Protein AF-A0A814KC35-F1 (afdb_monomer)

pLDDT: mean 77.63, std 11.37, range [45.97, 91.69]

Organism: Adineta ricciae (NCBI:txid249248)

Radius of gyration: 18.86 Å; Cα contacts (8 Å, |Δi|>4): 88; chains: 1; bounding box: 51×26×56 Å

Foldseek 3Di:
DDVVVVVVVVVCVLVVVLVVCVVVVVLVVLVVSLVVLVVVLVQLCQPAVCLQPPVHHDCNPDPVSVSLVVCCVVCVPAAAPDDRDDPRSGGDGPVSVVVNVVSVVVNVVSVVSNVVVVVVVVVVVVVD

Structure (mmCIF, N/CA/C/O backbone):
data_AF-A0A814KC35-F1
#
_entry.id   AF-A0A814KC35-F1
#
loop_
_atom_site.group_PDB
_atom_site.id
_atom_site.type_symbol
_atom_site.label_atom_id
_atom_site.label_alt_id
_atom_site.label_comp_id
_atom_site.label_asym_id
_atom_site.label_entity_id
_atom_site.label_seq_id
_atom_site.pdbx_PDB_ins_code
_atom_site.Cartn_x
_atom_site.Cartn_y
_atom_site.Cartn_z
_atom_site.occupancy
_atom_site.B_iso_or_equiv
_atom_site.auth_seq_id
_atom_site.auth_comp_id
_atom_site.auth_asym_id
_atom_site.auth_atom_id
_atom_site.pdbx_PDB_model_num
ATOM 1 N N . MET A 1 1 ? 23.240 -4.950 5.499 1.00 48.69 1 MET A N 1
ATOM 2 C CA . MET A 1 1 ? 21.906 -5.088 6.128 1.00 48.69 1 MET A CA 1
ATOM 3 C C . MET A 1 1 ? 20.867 -4.759 5.065 1.00 48.69 1 MET A C 1
ATOM 5 O O . MET A 1 1 ? 21.032 -3.751 4.392 1.00 48.69 1 MET A O 1
ATOM 9 N N . ASN A 1 2 ? 19.908 -5.649 4.807 1.00 46.16 2 ASN A N 1
ATOM 10 C CA . ASN A 1 2 ? 19.058 -5.570 3.616 1.00 46.16 2 ASN A CA 1
ATOM 11 C C . ASN A 1 2 ? 18.043 -4.420 3.770 1.00 46.16 2 ASN A C 1
ATOM 13 O O . ASN A 1 2 ? 17.185 -4.485 4.649 1.00 46.16 2 ASN A O 1
ATOM 17 N N . VAL A 1 3 ? 18.162 -3.358 2.963 1.00 54.06 3 VAL A N 1
ATOM 18 C CA . VAL A 1 3 ? 17.321 -2.141 3.051 1.00 54.06 3 VAL A CA 1
ATOM 19 C C . VAL A 1 3 ? 15.831 -2.497 3.011 1.00 54.06 3 VAL A C 1
ATOM 21 O O . VAL A 1 3 ? 15.040 -1.936 3.761 1.00 54.06 3 VAL A O 1
ATOM 24 N N . GLN A 1 4 ? 15.477 -3.524 2.238 1.00 47.94 4 GLN A N 1
ATOM 25 C CA . GLN A 1 4 ? 14.113 -4.038 2.101 1.00 47.94 4 GLN A CA 1
ATOM 26 C C . GLN A 1 4 ? 13.538 -4.579 3.412 1.00 47.94 4 GLN A C 1
ATOM 28 O O . GLN A 1 4 ? 12.388 -4.302 3.740 1.00 47.94 4 GLN A O 1
ATOM 33 N N . PHE A 1 5 ? 14.347 -5.279 4.214 1.00 45.97 5 PHE A N 1
ATOM 34 C CA . PHE A 1 5 ? 13.920 -5.761 5.528 1.00 45.97 5 PHE A CA 1
ATOM 35 C C . PHE A 1 5 ? 13.576 -4.592 6.457 1.00 45.97 5 PHE A C 1
ATOM 37 O O . PHE A 1 5 ? 12.575 -4.638 7.164 1.00 45.97 5 PHE A O 1
ATOM 44 N N . PHE A 1 6 ? 14.358 -3.510 6.407 1.00 50.62 6 PHE A N 1
ATOM 45 C CA . PHE A 1 6 ? 14.087 -2.302 7.186 1.00 50.62 6 PHE A CA 1
ATOM 46 C C . PHE A 1 6 ? 12.828 -1.572 6.718 1.00 50.62 6 PHE A C 1
ATOM 48 O O . PHE A 1 6 ? 12.028 -1.147 7.548 1.00 50.62 6 PHE A O 1
ATOM 55 N N . THR A 1 7 ? 12.611 -1.462 5.407 1.00 54.69 7 THR A N 1
ATOM 56 C CA . THR A 1 7 ? 11.402 -0.841 4.850 1.00 54.69 7 THR A CA 1
ATOM 57 C C . THR A 1 7 ? 10.144 -1.617 5.245 1.00 54.69 7 THR A C 1
ATOM 59 O O . THR A 1 7 ? 9.163 -1.016 5.680 1.00 54.69 7 THR A O 1
ATOM 62 N N . VAL A 1 8 ? 10.188 -2.951 5.181 1.00 54.44 8 VAL A N 1
ATOM 63 C CA . VAL A 1 8 ? 9.080 -3.820 5.609 1.00 54.44 8 VAL A CA 1
ATOM 64 C C . VAL A 1 8 ? 8.834 -3.697 7.117 1.00 54.44 8 VAL A C 1
ATOM 66 O O . VAL A 1 8 ? 7.688 -3.544 7.537 1.00 54.44 8 VAL A O 1
ATOM 69 N N . GLN A 1 9 ? 9.885 -3.683 7.943 1.00 51.09 9 GLN A N 1
ATOM 70 C CA . GLN A 1 9 ? 9.776 -3.494 9.399 1.00 51.09 9 GLN A CA 1
ATOM 71 C C . GLN A 1 9 ? 9.159 -2.132 9.761 1.00 51.09 9 GLN A C 1
ATOM 73 O O . GLN A 1 9 ? 8.242 -2.067 10.581 1.00 51.09 9 GLN A O 1
ATOM 78 N N . ILE A 1 10 ? 9.595 -1.051 9.104 1.00 60.88 10 ILE A N 1
ATOM 79 C CA . ILE A 1 10 ? 9.050 0.300 9.309 1.00 60.88 10 ILE A CA 1
ATOM 80 C C . ILE A 1 10 ? 7.583 0.378 8.877 1.00 60.88 10 ILE A C 1
ATOM 82 O O . ILE A 1 10 ? 6.777 0.984 9.581 1.00 60.88 10 ILE A O 1
ATOM 86 N N . ASN A 1 11 ? 7.207 -0.280 7.779 1.00 62.44 11 ASN A N 1
ATOM 87 C CA . ASN A 1 11 ? 5.809 -0.356 7.352 1.00 62.44 11 ASN A CA 1
ATOM 88 C C . ASN A 1 11 ? 4.953 -1.215 8.296 1.00 62.44 11 ASN A C 1
ATOM 90 O O . ASN A 1 11 ? 3.767 -0.946 8.454 1.00 62.44 11 ASN A O 1
ATOM 94 N N . SER A 1 12 ? 5.546 -2.208 8.965 1.00 65.62 12 SER A N 1
ATOM 95 C CA . SER A 1 12 ? 4.847 -3.131 9.872 1.00 65.62 12 SER A CA 1
ATOM 96 C C . SER A 1 12 ? 4.624 -2.558 11.275 1.00 65.62 12 SER A C 1
ATOM 98 O O . SER A 1 12 ? 3.656 -2.916 11.950 1.00 65.62 12 SER A O 1
ATOM 100 N N . LEU A 1 13 ? 5.493 -1.649 11.726 1.00 69.50 13 LEU A N 1
ATOM 101 C CA . LEU A 1 13 ? 5.447 -1.047 13.063 1.00 69.50 13 LEU A CA 1
ATOM 102 C C . LEU A 1 13 ? 4.116 -0.341 13.386 1.00 69.50 13 LEU A C 1
ATOM 104 O O . LEU A 1 13 ? 3.565 -0.592 14.459 1.00 69.50 13 LEU A O 1
ATOM 108 N N . PRO A 1 14 ? 3.535 0.481 12.493 1.00 69.56 14 PRO A N 1
ATOM 109 C CA . PRO A 1 14 ? 2.225 1.079 12.731 1.00 69.56 14 PRO A CA 1
ATOM 110 C C . PRO A 1 14 ? 1.103 0.042 12.858 1.00 69.56 14 PRO A C 1
ATOM 112 O O . PRO A 1 14 ? 0.179 0.234 13.648 1.00 69.56 14 PRO A O 1
ATOM 115 N N . HIS A 1 15 ? 1.175 -1.069 12.117 1.00 70.88 15 HIS A N 1
ATOM 116 C CA . HIS A 1 15 ? 0.210 -2.166 12.228 1.00 70.88 15 HIS A CA 1
ATOM 117 C C . HIS A 1 15 ? 0.348 -2.913 13.561 1.00 70.88 15 HIS A C 1
ATOM 119 O O . HIS A 1 15 ? -0.663 -3.209 14.197 1.00 70.88 15 HIS A O 1
ATOM 125 N N . LEU A 1 16 ? 1.577 -3.144 14.036 1.00 69.38 16 LEU A N 1
ATOM 126 C CA . LEU A 1 16 ? 1.840 -3.723 15.360 1.00 69.38 16 LEU A CA 1
ATOM 127 C C . LEU A 1 16 ? 1.372 -2.802 16.492 1.00 69.38 16 LEU A C 1
ATOM 129 O O . LEU A 1 16 ? 0.712 -3.257 17.426 1.00 69.38 16 LEU A O 1
ATOM 133 N N . ALA A 1 17 ? 1.639 -1.499 16.385 1.00 69.88 17 ALA A N 1
ATOM 134 C CA . ALA A 1 17 ? 1.144 -0.507 17.333 1.00 69.88 17 ALA A CA 1
ATOM 135 C C . ALA A 1 17 ? -0.395 -0.475 17.360 1.00 69.88 17 ALA A C 1
ATOM 137 O O . ALA A 1 17 ? -0.999 -0.417 18.431 1.00 69.88 17 ALA A O 1
ATOM 138 N N . ALA A 1 18 ? -1.048 -0.586 16.202 1.00 67.81 18 ALA A N 1
ATOM 139 C CA . ALA A 1 18 ? -2.502 -0.672 16.124 1.00 67.81 18 ALA A CA 1
ATOM 140 C C . ALA A 1 18 ? -3.060 -1.970 16.710 1.00 67.81 18 ALA A C 1
ATOM 142 O O . ALA A 1 18 ? -4.055 -1.920 17.435 1.00 67.81 18 ALA A O 1
ATOM 143 N N . ALA A 1 19 ? -2.416 -3.113 16.457 1.00 67.62 19 ALA A N 1
ATOM 144 C CA . ALA A 1 19 ? -2.776 -4.391 17.066 1.00 67.62 19 ALA A CA 1
ATOM 145 C C . ALA A 1 19 ? -2.650 -4.335 18.598 1.00 67.62 19 ALA A C 1
ATOM 147 O O . ALA A 1 19 ? -3.559 -4.763 19.311 1.00 67.62 19 ALA A O 1
ATOM 148 N N . TYR A 1 20 ? -1.582 -3.719 19.110 1.00 71.25 20 TYR A N 1
ATOM 149 C CA . TYR A 1 20 ? -1.382 -3.482 20.539 1.00 71.25 20 TYR A CA 1
ATOM 150 C C . TYR A 1 20 ? -2.478 -2.581 21.137 1.00 71.25 20 TYR A C 1
ATOM 152 O O . TYR A 1 20 ? -3.096 -2.917 22.150 1.00 71.25 20 TYR A O 1
ATOM 160 N N . VAL A 1 21 ? -2.799 -1.468 20.470 1.00 69.19 21 VAL A N 1
ATOM 161 C CA . VAL A 1 21 ? -3.903 -0.569 20.856 1.00 69.19 21 VAL A CA 1
ATOM 162 C C . VAL A 1 21 ? -5.254 -1.297 20.839 1.00 69.19 21 VAL A C 1
ATOM 164 O O . VAL A 1 21 ? -6.106 -1.047 21.702 1.00 69.19 21 VAL A O 1
ATOM 167 N N . TYR A 1 22 ? -5.450 -2.212 19.885 1.00 66.75 22 TYR A N 1
ATOM 168 C CA . TYR A 1 22 ? -6.638 -3.056 19.785 1.00 66.75 22 TYR A CA 1
ATOM 169 C C . TYR A 1 22 ? -6.744 -4.024 20.963 1.00 66.75 22 TYR A C 1
ATOM 171 O O . TYR A 1 22 ? -7.796 -4.086 21.608 1.00 66.75 22 TYR A O 1
ATOM 179 N N . TYR A 1 23 ? -5.645 -4.702 21.297 1.00 70.38 23 TYR A N 1
ATOM 180 C CA . TYR A 1 23 ? -5.551 -5.620 22.429 1.00 70.38 23 TYR A CA 1
ATOM 181 C C . TYR A 1 23 ? -5.862 -4.923 23.764 1.00 70.38 23 TYR A C 1
ATOM 183 O O . TYR A 1 23 ? -6.706 -5.390 24.530 1.00 70.38 23 TYR A O 1
ATOM 191 N N . HIS A 1 24 ? -5.293 -3.737 24.000 1.00 75.06 24 HIS A N 1
ATOM 192 C CA . HIS A 1 24 ? -5.507 -2.972 25.236 1.00 75.06 24 HIS A CA 1
ATOM 193 C C . HIS A 1 24 ? -6.808 -2.146 25.271 1.00 75.06 24 HIS A C 1
ATOM 195 O O . HIS A 1 24 ? -7.034 -1.376 26.206 1.00 75.06 24 HIS A O 1
ATOM 201 N N . ARG A 1 25 ? -7.703 -2.299 24.280 1.00 67.12 25 ARG A N 1
ATOM 202 C CA . ARG A 1 25 ? -9.007 -1.604 24.190 1.00 67.12 25 ARG A CA 1
ATOM 203 C C . ARG A 1 25 ? -8.918 -0.075 24.335 1.00 67.12 25 ARG A C 1
ATOM 205 O O . ARG A 1 25 ? -9.880 0.564 24.779 1.00 67.12 25 ARG A O 1
ATOM 212 N N . MET A 1 26 ? -7.816 0.544 23.907 1.00 68.88 26 MET A N 1
ATOM 213 C CA . MET A 1 26 ? -7.638 2.002 23.940 1.00 68.88 26 MET A CA 1
ATOM 214 C C . MET A 1 26 ? -8.387 2.667 22.775 1.00 68.88 26 MET A C 1
ATOM 216 O O . MET A 1 26 ? -7.814 3.163 21.807 1.00 68.88 26 MET A O 1
ATOM 220 N N . LYS A 1 27 ? -9.719 2.679 22.876 1.00 67.19 27 LYS A N 1
ATOM 221 C CA . LYS A 1 27 ? -10.657 3.078 21.810 1.00 67.19 27 LYS A CA 1
ATOM 222 C C . LYS A 1 27 ? -10.427 4.478 21.236 1.00 67.19 27 LYS A C 1
ATOM 224 O O . LYS A 1 27 ? -10.720 4.703 20.068 1.00 67.19 27 LYS A O 1
ATOM 229 N N . ARG A 1 28 ? -9.926 5.423 22.040 1.00 68.19 28 ARG A N 1
ATOM 230 C CA . ARG A 1 28 ? -9.628 6.792 21.581 1.00 68.19 28 ARG A CA 1
ATOM 231 C C . ARG A 1 28 ? -8.392 6.833 20.682 1.00 68.19 28 ARG A C 1
ATOM 233 O O . ARG A 1 28 ? -8.405 7.539 19.683 1.00 68.19 28 ARG A O 1
ATOM 240 N N . SER A 1 29 ? -7.385 6.017 20.975 1.00 69.44 29 SER A N 1
ATOM 241 C CA . SER A 1 29 ? -6.154 5.928 20.186 1.00 69.44 29 SER A CA 1
ATOM 242 C C . SER A 1 29 ? -6.389 5.307 18.804 1.00 69.44 2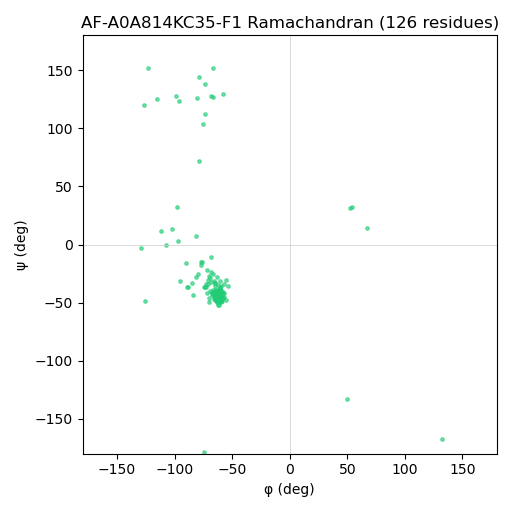9 SER A C 1
ATOM 244 O O . SER A 1 29 ? -5.664 5.616 17.867 1.00 69.44 29 SER A O 1
ATOM 246 N N . MET A 1 30 ? -7.456 4.513 18.626 1.00 71.38 30 MET A N 1
ATOM 247 C CA . MET A 1 30 ? -7.851 3.994 17.306 1.00 71.38 30 MET A CA 1
ATOM 248 C C . MET A 1 30 ? -8.242 5.095 16.316 1.00 71.38 30 MET A C 1
ATOM 250 O O . MET A 1 30 ? -8.071 4.913 15.115 1.00 71.38 30 MET A O 1
ATOM 254 N N . LEU A 1 31 ? -8.736 6.244 16.792 1.00 75.88 31 LEU A N 1
ATOM 255 C CA . LEU A 1 31 ? -9.043 7.376 15.912 1.00 75.88 31 LEU A CA 1
ATOM 256 C C . LEU A 1 31 ? -7.778 7.958 15.277 1.00 75.88 31 LEU A C 1
ATOM 258 O O . LEU A 1 31 ? -7.837 8.403 14.138 1.00 75.88 31 LEU A O 1
ATOM 262 N N . LEU A 1 32 ? -6.640 7.906 15.976 1.00 76.69 32 LEU A N 1
ATOM 263 C CA . LEU A 1 32 ? -5.347 8.351 15.447 1.00 76.69 32 LEU A CA 1
ATOM 264 C C . LEU A 1 32 ? -4.796 7.386 14.391 1.00 76.69 32 LEU A C 1
ATOM 266 O O . LEU A 1 32 ? -3.997 7.782 13.548 1.00 76.69 32 LEU A O 1
ATOM 270 N N . TYR A 1 33 ? -5.252 6.132 14.404 1.00 79.19 33 TYR A N 1
ATOM 271 C CA . TYR A 1 33 ? -4.847 5.130 13.427 1.00 79.19 33 TYR A CA 1
ATOM 272 C C . TYR A 1 33 ? -5.589 5.258 12.091 1.00 79.19 33 TYR A C 1
ATOM 274 O O . TYR A 1 33 ? -5.053 4.887 11.051 1.00 79.19 33 TYR A O 1
ATOM 282 N N . VAL A 1 34 ? -6.800 5.828 12.090 1.00 81.62 34 VAL A N 1
ATOM 283 C CA . VAL A 1 34 ? -7.605 5.999 10.869 1.00 81.62 34 VAL A CA 1
ATOM 284 C C . VAL A 1 34 ? -6.888 6.859 9.811 1.00 81.62 34 VAL A C 1
ATOM 286 O O . VAL A 1 34 ? -6.783 6.385 8.681 1.00 81.62 34 VAL A O 1
ATOM 289 N N . PRO A 1 35 ? -6.335 8.052 10.123 1.00 84.81 35 PRO A N 1
ATOM 290 C CA . PRO A 1 35 ? -5.576 8.843 9.151 1.00 84.81 35 PRO A CA 1
ATOM 291 C C . PRO A 1 35 ? -4.374 8.097 8.569 1.00 84.81 35 PRO A C 1
ATOM 293 O O . PRO A 1 35 ? -4.151 8.141 7.362 1.00 84.81 35 PRO A O 1
ATOM 296 N N . TYR A 1 36 ? -3.631 7.369 9.411 1.00 84.12 36 TYR A N 1
ATOM 297 C CA . TYR A 1 36 ? -2.517 6.540 8.954 1.00 84.12 36 TYR A CA 1
ATOM 298 C C . TYR A 1 36 ? -2.999 5.469 7.971 1.00 84.12 36 TYR A C 1
ATOM 300 O O . TYR A 1 36 ? -2.442 5.326 6.886 1.00 84.12 36 TYR A O 1
ATOM 308 N N . LEU A 1 37 ? -4.066 4.748 8.320 1.00 84.44 37 LEU A N 1
ATOM 309 C CA . LEU A 1 37 ? -4.595 3.675 7.488 1.00 84.44 37 LEU A CA 1
ATOM 310 C C . LEU A 1 37 ? -5.146 4.205 6.155 1.00 84.44 37 LEU A C 1
ATOM 312 O O . LEU A 1 37 ? -4.977 3.554 5.124 1.00 84.44 37 LEU A O 1
ATOM 316 N N . MET A 1 38 ? -5.751 5.398 6.153 1.00 87.88 38 MET A N 1
ATOM 317 C CA . MET A 1 38 ? -6.161 6.095 4.929 1.00 87.88 38 MET A CA 1
ATOM 318 C C . MET A 1 38 ? -4.958 6.432 4.046 1.00 87.88 38 MET A C 1
ATOM 320 O O . MET A 1 38 ? -4.974 6.110 2.859 1.00 87.88 38 MET A O 1
ATOM 324 N N . LEU A 1 39 ? -3.907 7.027 4.619 1.00 88.75 39 LEU A N 1
ATOM 325 C CA . LEU A 1 39 ? -2.688 7.374 3.887 1.00 88.75 39 LEU A CA 1
ATOM 326 C C . LEU A 1 39 ? -2.000 6.128 3.315 1.00 88.75 39 LEU A C 1
ATOM 328 O O . LEU A 1 39 ? -1.604 6.116 2.152 1.00 88.75 39 LEU A O 1
ATOM 332 N N . PHE A 1 40 ? -1.907 5.064 4.111 1.00 86.81 40 PHE A N 1
ATO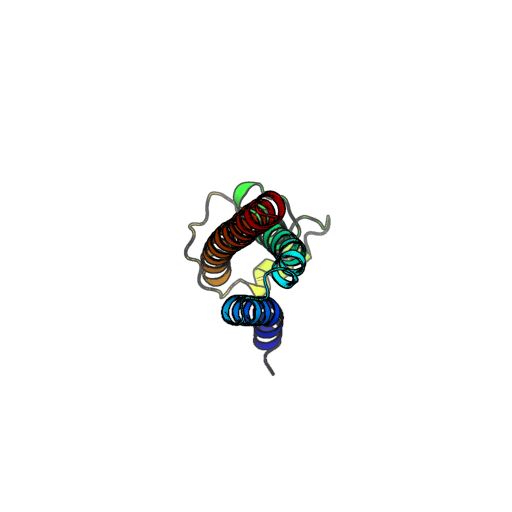M 333 C CA . PHE A 1 40 ? -1.310 3.797 3.702 1.00 86.81 40 PHE A CA 1
ATOM 334 C C . PHE A 1 40 ? -2.098 3.130 2.568 1.00 86.81 40 PHE A C 1
ATOM 336 O O . PHE A 1 40 ? -1.516 2.715 1.566 1.00 86.81 40 PHE A O 1
ATOM 343 N N . THR A 1 41 ? -3.429 3.096 2.682 1.00 88.81 41 THR A N 1
ATOM 344 C CA . THR A 1 41 ? -4.313 2.572 1.627 1.00 88.81 41 THR A CA 1
ATOM 345 C C . THR A 1 41 ? -4.165 3.386 0.344 1.00 88.81 41 THR A C 1
ATOM 347 O O . THR A 1 41 ? -4.004 2.818 -0.734 1.00 88.81 41 THR A O 1
ATOM 350 N N . PHE A 1 42 ? -4.162 4.716 0.448 1.00 90.81 42 PHE A N 1
ATOM 351 C CA . PHE A 1 42 ? -3.959 5.600 -0.697 1.00 90.81 42 PHE A CA 1
ATOM 352 C C . PHE A 1 42 ? -2.600 5.363 -1.366 1.00 90.81 42 PHE A C 1
ATOM 354 O O . PHE A 1 42 ? -2.532 5.243 -2.587 1.00 90.81 42 PHE A O 1
ATOM 361 N N . GLY A 1 43 ? -1.535 5.214 -0.574 1.00 89.44 43 GLY A N 1
ATOM 362 C CA . GLY A 1 43 ? -0.206 4.873 -1.072 1.00 89.44 43 GLY A CA 1
ATOM 363 C C . GLY A 1 43 ? -0.198 3.557 -1.848 1.00 89.44 43 GLY A C 1
ATOM 364 O O . GLY A 1 43 ? 0.317 3.511 -2.961 1.00 89.44 43 GLY A O 1
ATOM 365 N N . GLN A 1 44 ? -0.832 2.504 -1.326 1.00 88.94 44 GLN A N 1
ATOM 366 C CA . GLN A 1 44 ? -0.938 1.235 -2.053 1.00 88.94 44 GLN A CA 1
ATOM 367 C C . GLN A 1 44 ? -1.699 1.377 -3.374 1.00 88.94 44 GLN A C 1
ATOM 369 O O . GLN A 1 44 ? -1.278 0.821 -4.390 1.00 88.94 44 GLN A O 1
ATOM 374 N N . LEU A 1 45 ? -2.805 2.126 -3.377 1.00 91.56 45 LEU A N 1
ATOM 375 C CA . LEU A 1 45 ? -3.595 2.355 -4.585 1.00 91.56 45 LEU A CA 1
ATOM 376 C C . LEU A 1 45 ? -2.791 3.116 -5.645 1.00 91.56 45 LEU A C 1
ATOM 378 O O . LEU A 1 45 ? -2.713 2.657 -6.781 1.00 91.56 45 LEU A O 1
ATOM 382 N N . MET A 1 46 ? -2.156 4.228 -5.276 1.00 90.88 46 MET A N 1
ATOM 383 C CA . MET A 1 46 ? -1.394 5.075 -6.203 1.00 90.88 46 MET A CA 1
ATOM 384 C C . MET A 1 46 ? -0.088 4.430 -6.681 1.00 90.88 46 MET A C 1
ATOM 386 O O . MET A 1 46 ? 0.350 4.704 -7.799 1.00 90.88 46 MET A O 1
ATOM 390 N N . SER A 1 47 ? 0.537 3.583 -5.862 1.00 88.69 47 SER A N 1
ATOM 391 C CA . SER A 1 47 ? 1.786 2.899 -6.215 1.00 88.69 47 SER A CA 1
ATOM 392 C C . SER A 1 47 ? 1.568 1.613 -7.001 1.00 88.69 47 SER A C 1
ATOM 394 O O . SER A 1 47 ? 2.401 1.277 -7.829 1.00 88.69 47 SER A O 1
ATOM 396 N N . TRP A 1 48 ? 0.490 0.864 -6.768 1.00 90.12 48 TRP A N 1
ATOM 397 C CA . TRP A 1 48 ? 0.406 -0.509 -7.286 1.00 90.12 48 TRP A CA 1
ATOM 398 C C . TRP A 1 48 ? -0.845 -0.764 -8.107 1.00 90.12 48 TRP A C 1
ATOM 400 O O . TRP A 1 48 ? -0.754 -1.256 -9.228 1.00 90.12 48 TRP A O 1
ATOM 410 N N . TRP A 1 49 ? -2.010 -0.385 -7.591 1.00 91.19 49 TRP A N 1
ATOM 411 C CA . TRP A 1 49 ? -3.281 -0.777 -8.198 1.00 91.19 49 TRP A CA 1
ATOM 412 C C . TRP A 1 49 ? -3.714 0.141 -9.337 1.00 91.19 49 TRP A C 1
ATOM 414 O O . TRP A 1 49 ? -4.109 -0.341 -10.396 1.00 91.19 49 TRP A O 1
ATOM 424 N N . LEU A 1 50 ? -3.588 1.457 -9.171 1.00 91.69 50 LEU A N 1
ATOM 425 C CA . LEU A 1 50 ? -3.843 2.403 -10.254 1.00 91.69 50 LEU A CA 1
ATOM 426 C C . LEU A 1 50 ? -2.845 2.227 -11.411 1.00 91.69 50 LEU A C 1
ATOM 428 O O . LEU A 1 50 ? -3.297 2.162 -12.559 1.00 91.69 50 LEU A O 1
ATOM 432 N N . PRO A 1 51 ? -1.533 2.031 -11.159 1.00 90.38 51 PRO A N 1
ATOM 433 C CA . PRO A 1 51 ? -0.585 1.717 -12.224 1.00 90.38 51 PRO A CA 1
ATOM 434 C C . PRO A 1 51 ? -0.920 0.426 -12.971 1.00 90.38 51 PRO A C 1
ATOM 436 O O . PRO A 1 51 ? -0.732 0.368 -14.188 1.00 90.38 51 PRO A O 1
ATOM 439 N N . TYR A 1 52 ? -1.438 -0.578 -12.256 1.00 89.06 52 TYR A N 1
ATOM 440 C CA . TYR A 1 52 ? -1.816 -1.876 -12.813 1.00 89.06 52 TYR A CA 1
ATOM 441 C C . TYR A 1 52 ? -3.107 -1.853 -13.634 1.00 89.06 52 TYR A C 1
ATOM 443 O O . TYR A 1 52 ? -3.187 -2.574 -14.617 1.00 89.06 52 TYR A O 1
ATOM 451 N N . PHE A 1 53 ? -4.121 -1.067 -13.257 1.00 90.00 53 PHE A N 1
ATOM 452 C CA . PHE A 1 53 ? -5.403 -1.046 -13.979 1.00 90.00 53 PHE A CA 1
ATOM 453 C C . PHE A 1 53 ? -5.509 0.069 -15.021 1.00 90.00 53 PHE A C 1
ATOM 455 O O . PHE A 1 53 ? -6.197 -0.095 -16.028 1.00 90.00 53 PHE A O 1
ATOM 462 N N . PHE A 1 54 ? -4.853 1.205 -14.780 1.00 89.19 54 PHE A N 1
ATOM 463 C CA . PHE A 1 54 ? -5.093 2.439 -15.532 1.00 89.19 54 PHE A CA 1
ATOM 464 C C . PHE A 1 54 ? -3.820 3.083 -16.088 1.00 89.19 54 PHE A C 1
ATOM 466 O O . PHE A 1 54 ? -3.921 4.093 -16.776 1.00 89.19 54 PHE A O 1
ATOM 473 N N . ARG A 1 55 ? -2.628 2.530 -15.811 1.00 87.25 55 ARG A N 1
ATOM 474 C CA . ARG A 1 55 ? -1.330 3.142 -16.169 1.00 87.25 55 ARG A CA 1
ATOM 475 C C . ARG A 1 55 ? -1.178 4.586 -15.659 1.00 87.25 55 ARG A C 1
ATOM 477 O O . ARG A 1 55 ? -0.525 5.411 -16.286 1.00 87.25 55 ARG A O 1
ATOM 484 N N . ILE A 1 56 ? -1.782 4.881 -14.510 1.00 87.75 56 ILE A N 1
ATOM 485 C CA . ILE A 1 56 ? -1.647 6.156 -13.793 1.00 87.75 56 ILE A CA 1
ATOM 486 C C . ILE A 1 56 ? -1.147 5.880 -12.380 1.00 87.75 56 ILE A C 1
ATOM 488 O O . ILE A 1 56 ? -1.432 4.824 -11.828 1.00 87.75 56 ILE A O 1
ATOM 492 N N . GLY A 1 57 ? -0.429 6.818 -11.770 1.00 86.25 57 GLY A N 1
ATOM 493 C CA . GLY A 1 57 ? 0.058 6.681 -10.397 1.00 86.25 57 GLY A CA 1
ATOM 494 C C . GLY A 1 57 ? 1.530 7.043 -10.262 1.00 86.25 57 GLY A C 1
ATOM 495 O O . GLY A 1 57 ? 2.122 7.634 -11.164 1.00 86.25 57 GLY A O 1
ATOM 496 N N . PHE A 1 58 ? 2.134 6.703 -9.125 1.00 85.31 58 PHE A N 1
ATOM 497 C CA . PHE A 1 58 ? 3.450 7.240 -8.758 1.00 85.31 58 PHE A CA 1
ATOM 498 C C . PHE A 1 58 ? 4.605 6.781 -9.656 1.00 85.31 58 PHE A C 1
ATOM 500 O O . PHE A 1 58 ? 5.584 7.516 -9.787 1.00 85.31 58 PHE A O 1
ATOM 507 N N . TRP A 1 59 ? 4.477 5.621 -10.306 1.00 83.75 59 TRP A N 1
ATOM 508 C CA . TRP A 1 59 ? 5.466 5.113 -11.266 1.00 83.75 59 TRP A CA 1
ATOM 509 C C . TRP A 1 59 ? 5.418 5.787 -12.638 1.00 83.75 59 TRP A C 1
ATOM 511 O O . TRP A 1 59 ? 6.360 5.638 -13.403 1.00 83.75 59 TRP A O 1
ATOM 521 N N . TYR A 1 60 ? 4.339 6.511 -12.940 1.00 83.38 60 TYR A N 1
ATOM 522 C CA . TYR A 1 60 ? 4.159 7.261 -14.188 1.00 83.38 60 TYR A CA 1
ATOM 523 C C . TYR A 1 60 ? 4.174 8.778 -13.946 1.00 83.38 60 TYR A C 1
ATOM 525 O O . TYR A 1 60 ? 3.768 9.555 -14.805 1.00 83.38 60 TYR A O 1
ATOM 533 N N . ALA A 1 61 ? 4.575 9.206 -12.746 1.00 80.38 61 ALA A N 1
ATOM 534 C CA . ALA A 1 61 ? 4.568 10.613 -12.362 1.00 80.38 61 ALA A CA 1
ATOM 535 C C . ALA A 1 61 ? 5.735 11.405 -12.978 1.00 80.38 61 ALA A C 1
ATOM 537 O O . ALA A 1 61 ? 5.691 12.633 -12.991 1.00 80.38 61 ALA A O 1
ATOM 538 N N . ASP A 1 62 ? 6.782 10.730 -13.454 1.00 81.19 62 ASP A N 1
ATOM 539 C CA . ASP A 1 62 ? 7.928 11.341 -14.118 1.00 81.19 62 ASP A CA 1
ATOM 540 C C . ASP A 1 62 ? 7.813 11.241 -15.646 1.00 81.19 62 ASP A C 1
ATOM 542 O O . ASP A 1 62 ? 7.650 10.168 -16.220 1.00 81.19 62 ASP A O 1
ATOM 546 N N . GLY A 1 63 ? 7.958 12.373 -16.339 1.00 75.25 63 GLY A N 1
ATOM 547 C CA . GLY A 1 63 ? 7.944 12.407 -17.808 1.00 75.25 63 GLY A CA 1
ATOM 548 C C . GLY A 1 63 ? 9.155 11.729 -18.467 1.00 75.25 63 GLY A C 1
ATOM 549 O O . GLY A 1 63 ? 9.155 11.533 -19.677 1.00 75.25 63 GLY A O 1
ATOM 550 N N . THR A 1 64 ? 10.185 11.376 -17.690 1.00 83.38 64 THR A N 1
ATOM 551 C CA . THR A 1 64 ? 11.431 10.749 -18.165 1.00 83.38 64 THR A CA 1
ATOM 552 C C . THR A 1 64 ? 11.369 9.218 -18.183 1.00 83.38 64 THR A C 1
ATOM 554 O O . THR A 1 64 ? 12.214 8.585 -18.818 1.00 83.38 64 THR A O 1
ATOM 557 N N . GLY A 1 65 ? 10.391 8.612 -17.495 1.00 84.69 65 GLY A N 1
ATOM 558 C CA . GLY A 1 65 ? 10.255 7.158 -17.351 1.00 84.69 65 GLY A CA 1
ATOM 559 C C . GLY A 1 65 ? 11.363 6.496 -16.521 1.00 84.69 65 GLY A C 1
ATOM 560 O O . GLY A 1 65 ? 11.523 5.274 -16.560 1.00 84.69 65 GLY A O 1
ATOM 561 N N . GLU A 1 66 ? 12.149 7.271 -15.776 1.00 86.50 66 GLU A N 1
ATOM 562 C CA . GLU A 1 66 ? 13.254 6.760 -14.967 1.00 86.50 66 GLU A CA 1
ATOM 563 C C . GLU A 1 66 ? 12.740 5.904 -13.804 1.00 86.50 66 GLU A C 1
ATOM 565 O O . GLU A 1 66 ? 13.244 4.800 -13.583 1.00 86.50 66 GLU A O 1
ATOM 570 N N . LYS A 1 67 ? 11.682 6.346 -13.116 1.00 84.81 67 LYS A N 1
ATOM 571 C CA . LYS A 1 67 ? 11.036 5.581 -12.038 1.00 84.81 67 LYS A CA 1
ATOM 572 C C . LYS A 1 67 ? 10.498 4.250 -12.531 1.00 84.81 67 LYS A C 1
ATOM 574 O O . LYS A 1 67 ? 10.622 3.239 -11.843 1.00 84.81 67 LYS A O 1
ATOM 579 N N . LEU A 1 68 ? 9.929 4.236 -13.732 1.00 86.06 68 LEU A N 1
ATOM 580 C CA . LEU A 1 68 ? 9.433 3.014 -14.348 1.00 86.06 68 LEU A CA 1
ATOM 581 C C . LEU A 1 68 ? 10.577 2.037 -14.654 1.00 86.06 68 LEU A C 1
ATOM 583 O O . LEU A 1 68 ? 10.456 0.842 -14.381 1.00 86.06 68 LEU A O 1
ATOM 587 N N . ARG A 1 69 ? 11.713 2.536 -15.158 1.00 85.94 69 ARG A N 1
ATOM 588 C CA . ARG A 1 69 ? 12.917 1.717 -15.382 1.00 85.94 69 ARG A CA 1
ATOM 589 C C . ARG A 1 69 ? 13.491 1.180 -14.075 1.00 85.94 69 ARG A C 1
ATOM 591 O O . ARG A 1 69 ? 13.828 -0.001 -14.010 1.00 85.94 69 ARG A O 1
ATOM 598 N N . GLN A 1 70 ? 13.554 2.011 -13.036 1.00 84.56 70 GLN A N 1
ATOM 599 C CA . GLN A 1 70 ? 13.961 1.579 -11.700 1.00 84.56 70 GLN A CA 1
ATOM 600 C C . GLN A 1 70 ? 13.036 0.470 -11.196 1.00 84.56 70 GLN A C 1
ATOM 602 O O . GLN A 1 70 ? 13.523 -0.581 -10.789 1.00 84.56 70 GLN A O 1
ATOM 607 N N . TYR A 1 71 ? 11.715 0.639 -11.295 1.00 84.12 71 TYR A N 1
ATOM 608 C CA . TYR A 1 71 ? 10.763 -0.412 -10.935 1.00 84.12 71 TYR A CA 1
ATOM 609 C C . TYR A 1 71 ? 11.038 -1.718 -11.690 1.00 84.12 71 TYR A C 1
ATOM 611 O O . TYR A 1 71 ? 11.095 -2.781 -11.072 1.00 84.12 71 TYR A O 1
ATOM 619 N N . GLN A 1 72 ? 11.234 -1.654 -13.010 1.00 84.69 72 GLN A N 1
ATOM 620 C CA . GLN A 1 72 ? 11.490 -2.844 -13.822 1.00 84.69 72 GLN A CA 1
ATOM 621 C C . GLN A 1 72 ? 12.757 -3.575 -13.374 1.00 84.69 72 GLN A C 1
ATOM 623 O O . GLN A 1 72 ? 12.759 -4.802 -13.350 1.00 84.69 72 GLN A O 1
ATOM 628 N N . GLN A 1 73 ? 13.800 -2.840 -12.981 1.00 85.00 73 GLN A N 1
ATOM 629 C CA . GLN A 1 73 ? 15.034 -3.410 -12.440 1.00 85.00 73 GLN A CA 1
ATOM 630 C C . GLN A 1 73 ? 14.821 -4.010 -11.046 1.00 85.00 73 GLN A C 1
ATOM 632 O O . GLN A 1 73 ? 15.179 -5.163 -10.816 1.00 85.00 73 GLN A O 1
ATOM 637 N N . TYR A 1 74 ? 14.200 -3.263 -10.129 1.00 79.69 74 TYR A N 1
ATOM 638 C CA . TYR A 1 74 ? 13.995 -3.701 -8.747 1.00 79.69 74 TYR A CA 1
ATOM 639 C C . TYR A 1 74 ? 13.043 -4.888 -8.644 1.00 79.69 74 TYR A C 1
ATOM 641 O O . TYR A 1 74 ? 13.289 -5.798 -7.856 1.00 79.69 74 TYR A O 1
ATOM 649 N N . HIS A 1 75 ? 11.979 -4.907 -9.450 1.00 77.81 75 HIS A N 1
ATOM 650 C CA . HIS A 1 75 ? 10.944 -5.933 -9.382 1.00 77.81 75 HIS A CA 1
ATOM 651 C C . HIS A 1 75 ? 11.038 -7.003 -10.470 1.00 77.81 75 HIS A C 1
ATOM 653 O O . HIS A 1 75 ? 10.096 -7.785 -10.636 1.00 77.81 75 HIS A O 1
ATOM 659 N N . ALA A 1 76 ? 12.161 -7.088 -11.190 1.00 77.38 76 ALA A N 1
ATOM 660 C CA . ALA A 1 76 ? 12.397 -8.126 -12.197 1.00 77.38 76 ALA A CA 1
ATOM 661 C C . ALA A 1 76 ? 12.283 -9.549 -11.622 1.00 77.38 76 ALA A C 1
ATOM 663 O O . ALA A 1 76 ? 11.812 -10.451 -12.312 1.00 77.38 76 ALA A O 1
ATOM 664 N N . HIS A 1 77 ? 12.686 -9.735 -10.361 1.00 79.81 77 HIS A N 1
ATOM 665 C CA . HIS A 1 77 ? 12.856 -11.054 -9.745 1.00 79.81 77 HIS A CA 1
ATOM 666 C C . HIS A 1 77 ? 11.784 -11.426 -8.712 1.00 79.81 77 HIS A C 1
ATOM 668 O O . HIS A 1 77 ? 11.836 -12.524 -8.160 1.00 79.81 77 HIS A O 1
ATOM 674 N N . TYR A 1 78 ? 10.809 -10.555 -8.434 1.00 81.81 78 TYR A N 1
ATOM 675 C CA . TYR A 1 78 ? 9.754 -10.898 -7.479 1.00 81.81 78 TYR A CA 1
ATOM 676 C C . TYR A 1 78 ? 8.692 -11.800 -8.088 1.00 81.81 78 TYR A C 1
ATOM 678 O O . TYR A 1 78 ? 8.284 -11.644 -9.241 1.00 81.81 78 TYR A O 1
ATOM 686 N N . HIS A 1 79 ? 8.192 -12.709 -7.256 1.00 85.56 79 HIS A N 1
ATOM 687 C CA . HIS A 1 79 ? 7.093 -13.588 -7.610 1.00 85.56 79 HIS A CA 1
ATOM 688 C C . HIS A 1 79 ? 5.784 -12.802 -7.759 1.00 85.56 79 HIS A C 1
ATOM 690 O O . HIS A 1 79 ? 5.357 -12.090 -6.843 1.00 85.56 79 HIS A O 1
ATOM 696 N N . ARG A 1 80 ? 5.110 -12.977 -8.896 1.00 83.94 80 ARG A N 1
ATOM 697 C CA . ARG A 1 80 ? 3.852 -12.302 -9.238 1.00 83.94 80 ARG A CA 1
ATOM 698 C C . ARG A 1 80 ? 2.746 -13.342 -9.348 1.00 83.94 80 ARG A C 1
ATOM 700 O O . ARG A 1 80 ? 2.880 -14.298 -10.100 1.00 83.94 80 ARG A O 1
ATOM 707 N N . ILE A 1 81 ? 1.663 -13.142 -8.602 1.00 86.75 81 ILE A N 1
ATOM 708 C CA . ILE A 1 81 ? 0.470 -14.003 -8.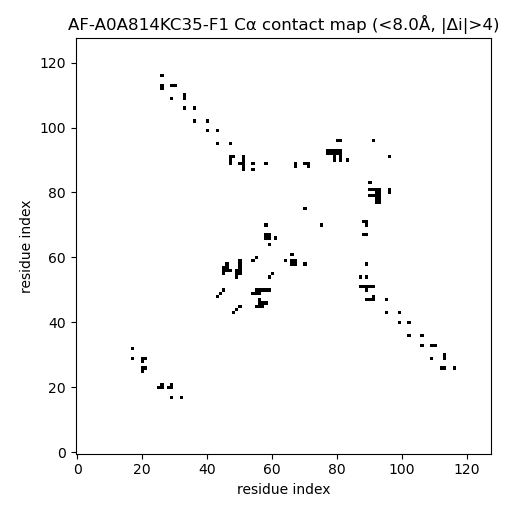671 1.00 86.75 81 ILE A CA 1
ATOM 709 C C . ILE A 1 81 ? -0.490 -13.499 -9.748 1.00 86.75 81 ILE A C 1
ATOM 711 O O . ILE A 1 81 ? -1.146 -14.285 -10.425 1.00 86.75 81 ILE A O 1
ATOM 715 N N . LEU A 1 82 ? -0.587 -12.177 -9.898 1.00 85.31 82 LEU A N 1
ATOM 716 C CA . LEU A 1 82 ? -1.506 -11.574 -10.847 1.00 85.31 82 LEU A CA 1
ATOM 717 C C . LEU A 1 82 ? -1.004 -11.758 -12.284 1.00 85.31 82 LEU A C 1
ATOM 719 O O . LEU A 1 82 ? 0.187 -11.563 -12.553 1.00 85.31 82 LEU A O 1
ATOM 723 N N . PRO A 1 83 ? -1.901 -12.088 -13.230 1.00 81.19 83 PRO A N 1
ATOM 724 C CA . PRO A 1 83 ? -1.527 -12.212 -14.624 1.00 81.19 83 PRO A CA 1
ATOM 725 C C . PRO A 1 83 ? -1.123 -10.849 -15.187 1.00 81.19 83 PRO A C 1
ATOM 727 O O . PRO A 1 83 ? -1.612 -9.786 -14.782 1.00 81.19 83 PRO A O 1
ATOM 730 N N . ARG A 1 84 ? -0.248 -10.885 -16.190 1.00 80.12 84 ARG A N 1
ATOM 731 C CA . ARG A 1 84 ? 0.052 -9.708 -16.996 1.00 80.12 84 ARG A CA 1
ATOM 732 C C . ARG A 1 84 ? -1.116 -9.466 -17.949 1.00 80.12 84 ARG A C 1
ATOM 734 O O . ARG A 1 84 ? -1.261 -10.164 -18.946 1.00 80.12 84 ARG A O 1
ATOM 741 N N . PHE A 1 85 ? -1.959 -8.484 -17.647 1.00 73.25 85 PHE A N 1
ATOM 742 C CA . PHE A 1 85 ? -2.980 -8.042 -18.595 1.00 73.25 85 PHE A CA 1
ATOM 743 C C . PHE A 1 85 ? -2.351 -7.099 -19.624 1.00 73.25 85 PHE A C 1
ATOM 745 O O . PHE A 1 85 ? -1.768 -6.087 -19.243 1.00 73.25 85 PHE A O 1
ATOM 752 N N . LYS A 1 86 ? -2.507 -7.388 -20.923 1.00 72.81 86 LYS A N 1
ATOM 753 C CA . LYS A 1 86 ? -2.066 -6.510 -22.027 1.00 72.81 86 LYS A CA 1
ATOM 754 C C . LYS A 1 86 ? -0.600 -6.044 -21.855 1.00 72.81 86 LYS A C 1
ATOM 756 O O . LYS A 1 86 ? 0.276 -6.840 -21.531 1.00 72.81 86 LYS A O 1
ATOM 761 N N . ASN A 1 87 ? -0.355 -4.745 -22.039 1.00 70.00 87 ASN A N 1
ATOM 762 C CA . ASN A 1 87 ? 0.951 -4.094 -21.977 1.00 70.00 87 ASN A CA 1
ATOM 763 C C . ASN A 1 87 ? 1.211 -3.437 -20.608 1.00 70.00 87 ASN A C 1
ATOM 765 O O . ASN A 1 87 ? 1.845 -2.386 -20.552 1.00 70.00 87 ASN A O 1
ATOM 769 N N . HIS A 1 88 ? 0.698 -3.995 -19.504 1.00 76.81 88 HIS A N 1
ATOM 770 C CA . HIS A 1 88 ? 1.001 -3.438 -18.185 1.00 76.81 88 HIS A CA 1
ATOM 771 C C . HIS A 1 88 ? 2.483 -3.618 -17.844 1.00 76.81 88 HIS A C 1
ATOM 773 O O . HIS A 1 88 ? 3.057 -4.714 -17.931 1.00 76.81 88 HIS A O 1
ATOM 779 N N . GLU A 1 89 ? 3.097 -2.495 -17.488 1.00 81.38 89 GLU A N 1
ATOM 780 C CA . GLU A 1 89 ? 4.506 -2.401 -17.121 1.00 81.38 89 GLU A CA 1
ATOM 781 C C . GLU A 1 89 ? 4.680 -2.625 -15.621 1.00 81.38 89 GLU A C 1
ATOM 783 O O . GLU A 1 89 ? 5.616 -3.312 -15.229 1.00 81.38 89 GLU A O 1
ATOM 788 N N . ILE A 1 90 ? 3.733 -2.142 -14.810 1.00 85.62 90 ILE A N 1
ATOM 789 C CA . ILE A 1 90 ? 3.667 -2.375 -13.366 1.00 85.62 90 ILE A CA 1
ATOM 790 C C . ILE A 1 90 ? 2.728 -3.543 -13.081 1.00 85.62 90 ILE A C 1
ATOM 792 O O . ILE A 1 90 ? 1.561 -3.495 -13.461 1.00 85.62 90 ILE A O 1
ATOM 796 N N . ILE A 1 91 ? 3.224 -4.570 -12.393 1.00 87.94 91 ILE A N 1
ATOM 797 C CA . ILE A 1 91 ? 2.438 -5.706 -11.901 1.00 87.94 91 ILE A CA 1
ATOM 798 C C . ILE A 1 91 ? 2.700 -5.838 -10.396 1.00 87.94 91 ILE A C 1
ATOM 800 O O . ILE A 1 91 ? 3.859 -6.033 -10.015 1.00 87.94 91 ILE A O 1
ATOM 804 N N . PRO A 1 92 ? 1.669 -5.739 -9.537 1.00 88.19 92 PRO A N 1
ATOM 805 C CA . PRO A 1 92 ? 1.822 -5.996 -8.114 1.00 88.19 92 PRO A CA 1
ATOM 806 C C . PRO A 1 92 ? 2.355 -7.414 -7.901 1.00 88.19 92 PRO A C 1
ATOM 808 O O . PRO A 1 92 ? 1.836 -8.384 -8.460 1.00 88.19 92 PRO A O 1
ATOM 811 N N . ASP A 1 93 ? 3.414 -7.536 -7.111 1.00 88.62 93 ASP A N 1
ATOM 812 C CA . ASP A 1 93 ? 3.922 -8.840 -6.708 1.00 88.62 93 ASP A CA 1
ATOM 813 C C . ASP A 1 93 ? 3.015 -9.480 -5.639 1.00 88.62 93 ASP A C 1
ATOM 815 O O . ASP A 1 93 ? 1.952 -8.970 -5.257 1.00 88.62 93 ASP A O 1
ATOM 819 N N . THR A 1 94 ? 3.423 -10.661 -5.189 1.00 86.81 94 THR A N 1
ATOM 820 C CA . THR A 1 94 ? 2.698 -11.445 -4.183 1.00 86.81 94 THR A CA 1
ATOM 821 C C . THR A 1 94 ? 2.486 -10.671 -2.886 1.00 86.81 94 THR A C 1
ATOM 823 O O . THR A 1 94 ? 1.391 -10.717 -2.324 1.00 86.81 94 THR A O 1
ATOM 826 N N . GLU A 1 95 ? 3.504 -9.938 -2.430 1.00 85.75 95 GLU A N 1
ATOM 827 C CA . GLU A 1 95 ? 3.444 -9.165 -1.191 1.00 85.75 95 GLU A CA 1
ATOM 828 C C . GLU A 1 95 ? 2.353 -8.102 -1.293 1.00 85.75 95 GLU A C 1
ATOM 830 O O . GLU A 1 95 ? 1.437 -8.073 -0.472 1.00 85.75 95 GLU A O 1
ATOM 835 N N . HIS A 1 96 ? 2.378 -7.298 -2.355 1.00 87.56 96 HIS A N 1
ATOM 836 C CA . HIS A 1 96 ? 1.406 -6.224 -2.562 1.00 87.56 96 HIS A CA 1
ATOM 837 C C . HIS A 1 96 ? -0.023 -6.749 -2.768 1.00 87.56 96 HIS A C 1
ATOM 839 O O . HIS A 1 96 ? -0.990 -6.121 -2.325 1.00 87.56 96 HIS A O 1
ATOM 845 N N . THR A 1 97 ? -0.160 -7.924 -3.388 1.00 89.06 97 THR A N 1
ATOM 846 C CA . THR A 1 97 ? -1.454 -8.597 -3.577 1.00 89.06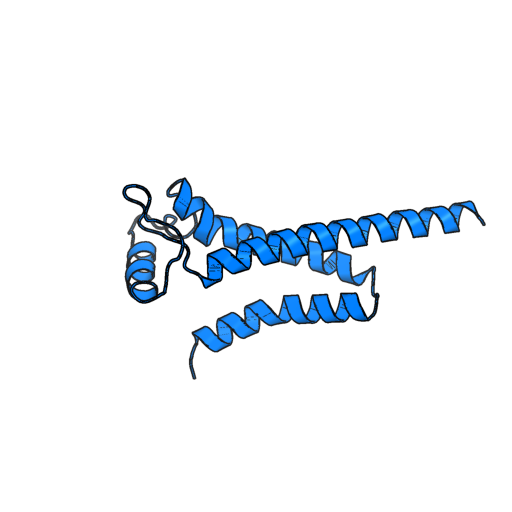 97 THR A CA 1
ATOM 847 C C . THR A 1 97 ? -2.057 -9.051 -2.245 1.00 89.06 97 THR A C 1
ATOM 849 O O . THR A 1 97 ? -3.250 -8.868 -2.011 1.00 89.06 97 THR A O 1
ATOM 852 N N . ILE A 1 98 ? -1.249 -9.608 -1.341 1.00 87.12 98 ILE A N 1
ATOM 853 C CA . ILE A 1 98 ? -1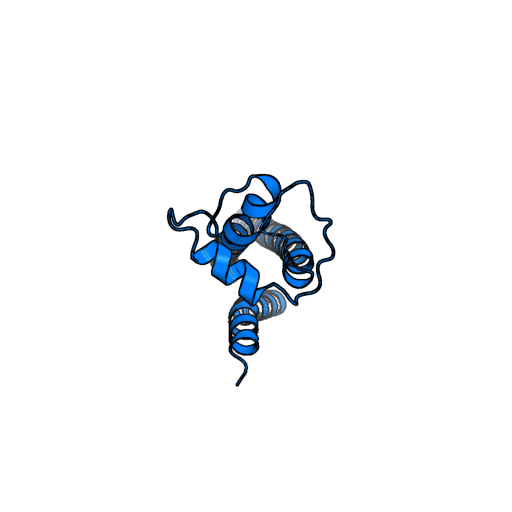.706 -10.010 -0.001 1.00 87.12 98 ILE A CA 1
ATOM 854 C C . ILE A 1 98 ? -1.969 -8.772 0.867 1.00 87.12 98 ILE A C 1
ATOM 856 O O . ILE A 1 98 ? -2.974 -8.700 1.581 1.00 87.12 98 ILE A O 1
ATOM 860 N N . LEU A 1 99 ? -1.090 -7.772 0.782 1.00 86.44 99 LEU A N 1
ATOM 861 C CA . LEU A 1 99 ? -1.126 -6.584 1.624 1.00 86.44 99 LEU A CA 1
ATOM 862 C C . LEU A 1 99 ? -2.403 -5.760 1.426 1.00 86.44 99 LEU A C 1
ATOM 864 O O . LEU A 1 99 ? -2.971 -5.299 2.420 1.00 86.44 99 LEU A O 1
ATOM 868 N N . ILE A 1 100 ? -2.908 -5.618 0.193 1.00 86.94 100 ILE A N 1
ATOM 869 C CA . ILE A 1 100 ? -4.156 -4.869 -0.031 1.00 86.94 100 ILE A CA 1
ATOM 870 C C . ILE A 1 100 ? -5.349 -5.550 0.642 1.00 86.94 100 ILE A C 1
ATOM 872 O O . ILE A 1 100 ? -6.178 -4.877 1.250 1.00 86.94 100 ILE A O 1
ATOM 876 N N . VAL A 1 101 ? -5.406 -6.887 0.613 1.00 87.19 101 VAL A N 1
ATOM 877 C CA . VAL A 1 101 ? -6.495 -7.662 1.224 1.00 87.19 101 VAL A CA 1
ATOM 878 C C . VAL A 1 101 ? -6.470 -7.473 2.736 1.00 87.19 101 VAL A C 1
ATOM 880 O O . VAL A 1 101 ? -7.493 -7.139 3.341 1.00 87.19 101 VAL A O 1
ATOM 883 N N . LEU A 1 102 ? -5.288 -7.600 3.346 1.00 86.50 102 LEU A N 1
ATOM 884 C CA . LEU A 1 102 ? -5.098 -7.347 4.775 1.00 86.50 102 LEU A CA 1
ATOM 885 C C . LEU A 1 102 ? -5.445 -5.901 5.151 1.00 86.50 102 LEU A C 1
ATOM 887 O O . LEU A 1 102 ? -6.071 -5.659 6.188 1.00 86.50 102 LEU A O 1
ATOM 891 N N . THR A 1 103 ? -5.094 -4.941 4.296 1.00 86.31 103 THR A N 1
ATOM 892 C CA . THR A 1 103 ? -5.389 -3.518 4.500 1.00 86.31 103 THR A CA 1
ATOM 893 C C . THR A 1 103 ? -6.893 -3.264 4.471 1.00 86.31 103 THR A C 1
ATOM 895 O O . THR A 1 103 ? -7.415 -2.635 5.392 1.00 86.31 103 THR A O 1
ATOM 898 N N . CYS A 1 104 ? -7.620 -3.819 3.496 1.00 85.44 104 CYS A N 1
ATOM 899 C CA . CYS A 1 104 ? -9.079 -3.725 3.419 1.00 85.44 104 CYS A CA 1
ATOM 900 C C . CYS A 1 104 ? -9.763 -4.328 4.655 1.00 85.44 104 CYS A C 1
ATOM 902 O O . CYS A 1 104 ? -10.634 -3.687 5.248 1.00 85.44 104 CYS A O 1
ATOM 904 N N . ILE A 1 105 ? -9.340 -5.521 5.088 1.00 86.44 105 ILE A N 1
ATOM 905 C CA . ILE A 1 105 ? -9.868 -6.163 6.303 1.00 86.44 105 ILE A CA 1
ATOM 906 C C . ILE A 1 105 ? -9.620 -5.267 7.523 1.00 86.44 105 ILE A C 1
ATOM 908 O O . ILE A 1 105 ? -10.545 -4.974 8.285 1.00 86.44 105 ILE A O 1
ATOM 912 N N . THR A 1 106 ? -8.394 -4.767 7.679 1.00 83.88 106 THR A N 1
ATOM 913 C CA . THR A 1 106 ? -8.008 -3.887 8.793 1.00 83.88 106 THR A CA 1
ATOM 914 C C . THR A 1 106 ? -8.819 -2.595 8.795 1.00 83.88 106 THR A C 1
ATOM 916 O O . THR A 1 106 ? -9.258 -2.135 9.853 1.00 83.88 106 THR A O 1
ATOM 919 N N . PHE A 1 107 ? -9.077 -2.029 7.617 1.00 83.50 107 PHE A N 1
ATOM 920 C CA . PHE A 1 107 ? -9.883 -0.826 7.451 1.00 83.50 107 PHE A CA 1
ATOM 921 C C . PHE A 1 107 ? -11.316 -1.042 7.924 1.00 83.50 107 PHE A C 1
ATOM 923 O O . PHE A 1 107 ? -11.795 -0.313 8.798 1.00 83.50 107 PHE A O 1
ATOM 930 N N . VAL A 1 108 ? -11.974 -2.098 7.444 1.00 85.31 108 VAL A N 1
ATOM 931 C CA . VAL A 1 108 ? -13.346 -2.445 7.848 1.00 85.31 108 VAL A CA 1
ATOM 932 C C . VAL A 1 108 ? -13.438 -2.687 9.358 1.00 85.31 108 VAL A C 1
ATOM 934 O O . VAL A 1 108 ? -14.334 -2.153 10.021 1.00 85.31 108 VAL A O 1
ATOM 937 N N . LEU A 1 109 ? -12.495 -3.441 9.931 1.00 83.62 109 LEU A N 1
ATOM 938 C CA . LEU A 1 109 ? -12.471 -3.731 11.368 1.00 83.62 109 LEU A CA 1
ATOM 939 C C . LEU A 1 109 ? -12.251 -2.471 12.214 1.00 83.62 109 LEU A C 1
ATOM 941 O O . LEU A 1 109 ? -12.915 -2.294 13.242 1.00 83.62 109 LEU A O 1
ATOM 945 N N . THR A 1 110 ? -11.366 -1.576 11.772 1.00 82.56 110 THR A N 1
ATOM 946 C CA . THR A 1 110 ? -11.083 -0.309 12.460 1.00 82.56 110 THR A CA 1
ATOM 947 C C . THR A 1 110 ? -12.324 0.577 12.479 1.00 82.56 110 THR A C 1
ATOM 949 O O . THR A 1 110 ? -12.751 1.029 13.545 1.00 82.56 110 THR A O 1
ATOM 952 N N . ILE A 1 111 ? -12.967 0.758 11.323 1.00 83.38 111 ILE A N 1
ATOM 953 C CA . ILE A 1 111 ? -14.192 1.553 11.200 1.00 83.38 111 ILE A CA 1
ATOM 954 C C . ILE A 1 111 ? -15.308 0.975 12.082 1.00 83.38 111 ILE A C 1
ATOM 956 O O . ILE A 1 111 ? -15.909 1.703 12.880 1.00 83.38 111 ILE A O 1
ATOM 960 N N . ARG A 1 112 ? -15.537 -0.344 12.033 1.00 84.06 112 ARG A N 1
ATOM 961 C CA . ARG A 1 112 ? -16.543 -1.015 12.875 1.00 84.06 112 ARG A CA 1
ATOM 962 C C . ARG A 1 112 ? -16.274 -0.818 14.371 1.00 84.06 112 ARG A C 1
ATOM 964 O O . ARG A 1 112 ? -17.217 -0.593 15.138 1.00 84.06 112 ARG A O 1
ATOM 971 N N . SER A 1 113 ? -15.010 -0.880 14.794 1.00 80.69 113 SER A N 1
ATOM 972 C CA . SER A 1 113 ? -14.608 -0.670 16.192 1.00 80.69 113 SER A CA 1
ATOM 973 C C . SER A 1 113 ? -14.888 0.761 16.666 1.00 80.69 113 SER A C 1
ATOM 975 O O . SER A 1 113 ? -15.431 0.971 17.762 1.00 80.69 113 SER A O 1
ATOM 977 N N . VAL A 1 114 ? -14.593 1.752 15.820 1.00 79.81 114 VAL A N 1
ATOM 978 C CA . VAL A 1 114 ? -14.858 3.168 16.103 1.00 79.81 114 VAL A CA 1
ATOM 979 C C . VAL A 1 114 ? -16.365 3.426 16.234 1.00 79.81 114 VAL A C 1
ATOM 981 O O . VAL A 1 114 ? -16.796 4.003 17.238 1.00 79.81 114 VAL A O 1
ATOM 984 N N . TYR A 1 115 ? -17.188 2.939 15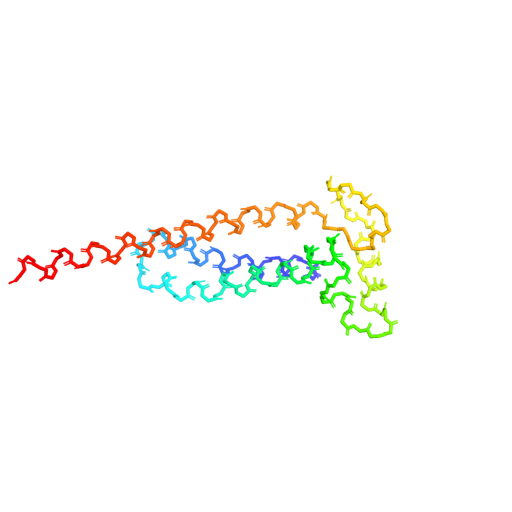.298 1.00 81.88 115 TYR A N 1
ATOM 985 C CA . TYR A 1 115 ? -18.650 3.105 15.357 1.00 81.88 115 TYR A CA 1
ATOM 986 C C . TYR A 1 115 ? -19.281 2.418 16.574 1.00 81.88 115 TYR A C 1
ATOM 988 O O . TYR A 1 115 ? -20.048 3.043 17.312 1.00 81.88 115 TYR A O 1
ATOM 996 N N . SER A 1 116 ? -18.896 1.170 16.855 1.00 78.56 116 SER A N 1
ATOM 997 C CA . SER A 1 116 ? -19.381 0.431 18.033 1.00 78.56 116 SER A CA 1
ATOM 998 C C . SER A 1 116 ? -19.013 1.138 19.344 1.00 78.56 116 SER A C 1
ATOM 1000 O O . SER A 1 116 ? -19.741 1.077 20.338 1.00 78.56 116 SER A O 1
ATOM 1002 N N . SER A 1 117 ? -17.880 1.845 19.364 1.00 70.56 117 SER A N 1
ATOM 1003 C CA . SER A 1 117 ? -17.437 2.615 20.526 1.00 70.56 117 SER A CA 1
ATOM 1004 C C . SER A 1 117 ? -18.243 3.899 20.730 1.00 70.56 117 SER A C 1
ATOM 1006 O O . SER A 1 117 ? -18.548 4.226 21.879 1.00 70.56 117 SER A O 1
ATOM 1008 N N . ARG A 1 118 ? -18.647 4.584 19.650 1.00 68.56 118 ARG A N 1
ATOM 1009 C CA . ARG A 1 118 ? -19.513 5.775 19.723 1.00 68.56 118 ARG A CA 1
ATOM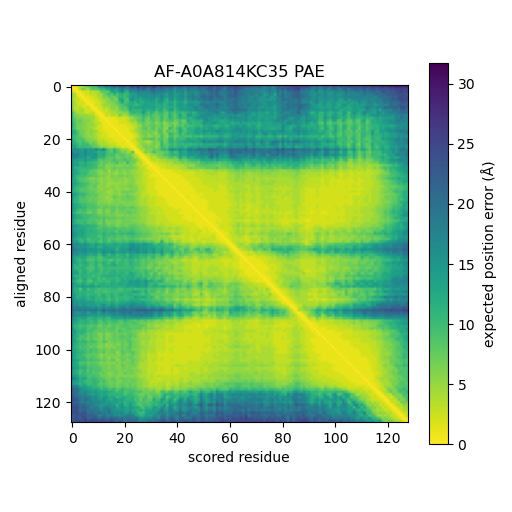 1010 C C . ARG A 1 118 ? -20.914 5.439 20.239 1.00 68.56 118 ARG A C 1
ATOM 1012 O O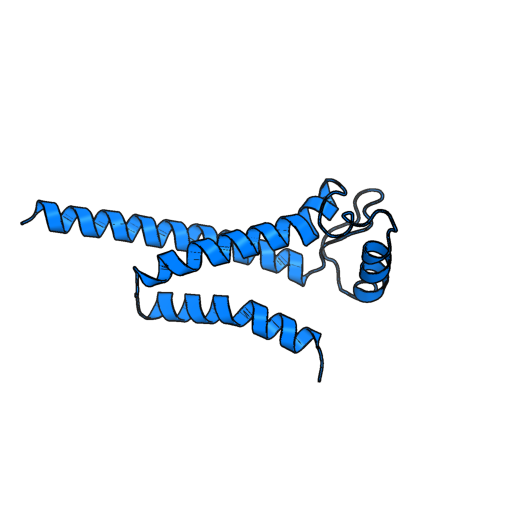 . ARG A 1 118 ? -21.393 6.105 21.154 1.00 68.56 118 ARG A O 1
ATOM 1019 N N . LEU A 1 119 ? -21.532 4.368 19.732 1.00 67.44 119 LEU A N 1
ATOM 1020 C CA . LEU A 1 119 ? -22.879 3.945 20.151 1.00 67.44 119 LEU A CA 1
ATOM 1021 C C . LEU A 1 119 ? -22.958 3.647 21.657 1.00 67.44 119 LEU A C 1
ATOM 1023 O O . LEU A 1 119 ? -23.883 4.092 22.336 1.00 67.44 119 LEU A O 1
ATOM 1027 N N . ARG A 1 120 ? -21.944 2.966 22.208 1.00 63.41 120 ARG A N 1
ATOM 1028 C CA . ARG A 1 120 ? -21.883 2.638 23.643 1.00 63.41 120 ARG A CA 1
ATOM 1029 C C . ARG A 1 120 ? -21.633 3.859 24.536 1.00 63.41 120 ARG A C 1
ATOM 1031 O O . ARG A 1 120 ? -22.022 3.844 25.700 1.00 63.41 120 ARG A O 1
ATOM 1038 N N . SER A 1 121 ? -20.973 4.897 24.021 1.00 65.25 121 SER A N 1
ATOM 1039 C CA . SER A 1 121 ? -20.792 6.158 24.751 1.00 65.25 121 SER A CA 1
ATOM 1040 C C . SER A 1 121 ? -22.118 6.910 24.873 1.00 65.25 121 SER A C 1
ATOM 1042 O O . SER A 1 121 ? -22.481 7.321 25.971 1.00 65.25 121 SER A O 1
ATOM 1044 N N . ASN A 1 122 ? -22.879 7.014 23.778 1.00 66.44 122 ASN A N 1
ATOM 1045 C CA . ASN A 1 122 ? -24.155 7.736 23.757 1.00 66.44 122 ASN A CA 1
ATOM 1046 C C . ASN A 1 122 ? -25.230 7.092 24.647 1.00 66.44 122 ASN A C 1
ATOM 1048 O O . ASN A 1 122 ? -26.033 7.811 25.238 1.00 66.44 122 ASN A O 1
ATOM 1052 N N . SER A 1 123 ? -25.242 5.760 24.788 1.00 66.00 123 SER A N 1
ATOM 1053 C CA . SER A 1 123 ? -26.205 5.093 25.679 1.00 66.00 123 SER A CA 1
ATOM 1054 C C . SER A 1 123 ? -25.942 5.388 27.161 1.00 66.00 123 SER A C 1
ATOM 1056 O O . SER A 1 123 ? -26.887 5.462 27.937 1.00 66.00 123 SER A O 1
ATOM 1058 N N . LYS A 1 124 ? -24.67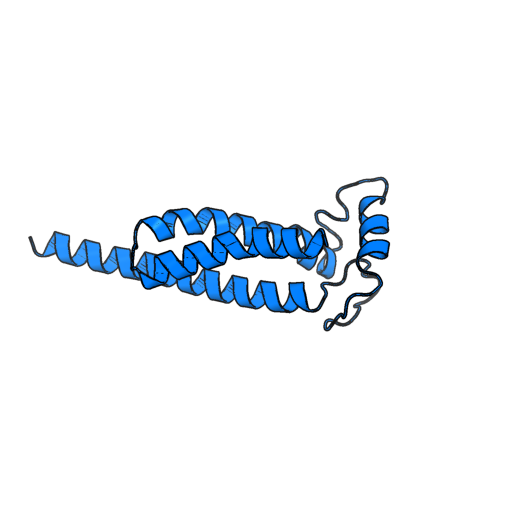7 5.583 27.562 1.00 64.00 124 LYS A N 1
ATOM 1059 C CA . LYS A 1 124 ? -24.321 5.937 28.946 1.00 64.00 124 LYS A CA 1
ATOM 1060 C C . LYS A 1 124 ? -24.682 7.379 29.292 1.00 64.00 124 LYS A C 1
ATOM 1062 O O . LYS A 1 124 ? -25.038 7.639 30.432 1.00 64.00 124 LYS A O 1
ATOM 1067 N N . THR A 1 125 ? -24.591 8.296 28.330 1.00 68.94 125 THR A N 1
ATOM 1068 C CA . THR A 1 125 ? -24.956 9.705 28.538 1.00 68.94 125 THR A CA 1
ATOM 1069 C C . THR A 1 125 ? -26.464 9.893 28.684 1.00 68.94 125 THR A C 1
ATOM 1071 O O . THR A 1 125 ? -26.875 10.738 29.458 1.00 68.94 125 THR A O 1
ATOM 1074 N N . LYS A 1 126 ? -27.288 9.095 27.989 1.00 63.81 126 LYS A N 1
ATOM 1075 C CA . LYS A 1 126 ? -28.758 9.146 28.116 1.00 63.81 126 LYS A CA 1
ATOM 1076 C C . LYS A 1 126 ? -29.315 8.488 29.388 1.00 63.81 126 LYS A C 1
ATOM 1078 O O . LYS A 1 126 ? -30.490 8.658 29.674 1.00 63.81 126 LYS A O 1
ATOM 1083 N N . ALA A 1 127 ? -28.513 7.686 30.089 1.00 62.47 127 ALA A N 1
ATOM 1084 C CA . ALA A 1 127 ? -28.916 6.975 31.306 1.00 62.47 127 ALA A CA 1
ATOM 1085 C C . ALA A 1 127 ? -28.518 7.709 32.604 1.00 62.47 127 ALA A C 1
ATOM 1087 O O . ALA A 1 127 ? -28.703 7.164 33.690 1.00 62.47 127 ALA A O 1
ATOM 1088 N N . LYS A 1 128 ? -27.926 8.901 32.483 1.00 53.81 128 LYS A N 1
ATOM 1089 C CA . LYS A 1 128 ? -27.656 9.845 33.571 1.00 53.81 128 LYS A CA 1
ATOM 1090 C C . LYS A 1 128 ? -28.598 11.028 33.434 1.00 53.81 128 LYS A C 1
ATOM 1092 O O . LYS A 1 128 ? -28.950 11.577 34.494 1.00 53.81 128 LYS A O 1
#

Mean predicted aligned error: 8.68 Å

Solvent-accessible surface area (backbone atoms only — not comparable to full-atom values): 7390 Å² total; per-residue (Å²): 132,65,66,65,61,52,55,52,50,62,66,43,47,63,56,51,52,47,51,50,38,58,73,70,63,43,67,74,62,53,62,67,46,49,62,54,51,51,52,51,51,49,49,49,37,36,59,34,50,35,26,46,77,69,68,40,37,65,53,60,68,52,96,81,45,57,60,40,52,50,49,52,64,74,52,65,81,59,64,58,77,65,78,81,61,86,88,54,84,49,73,50,32,46,66,57,58,51,47,51,55,54,47,54,53,51,49,55,52,50,53,52,52,52,53,58,52,51,56,59,50,56,57,57,62,74,75,108

Secondary structure (DSSP, 8-state):
--HHHHHHHHHHHHHHHHHHHHHTT-TTHHHHHHHHHHHHHHHHIIIIIHHHHHS-SGGGS-TT-HHHHHHHHHTTTS---S---TT-S----HHHHHHHHHHHHHHHHHHHHHHHHHHHHHHHHTT-

Sequence (128 aa):
MNVQFFTVQINSLPHLAAAYVYYHRMKRSMLLYVPYLMLFTFGQLMSWWLPYFFRIGFWYADGTGEKLRQYQQYHAHYHRILPRFKNHEIIPDTEHTILIVLTCITFVLTIRSVYSSRLRSNSKTKAK